Protein AF-A0A2D3W926-F1 (afdb_monomer_lite)

Structure (mmCIF, N/CA/C/O backbone):
data_AF-A0A2D3W926-F1
#
_entry.id   AF-A0A2D3W926-F1
#
loop_
_atom_site.group_PDB
_atom_site.id
_atom_site.type_symbol
_atom_site.label_atom_id
_atom_site.label_alt_id
_atom_site.label_comp_id
_atom_site.label_asym_id
_atom_site.label_entity_id
_atom_site.label_seq_id
_atom_site.pdbx_PDB_ins_code
_atom_site.Cartn_x
_atom_site.Cartn_y
_atom_site.Cartn_z
_atom_site.occupancy
_atom_site.B_iso_or_equiv
_atom_site.auth_seq_id
_atom_site.auth_comp_id
_atom_site.auth_asym_id
_atom_site.auth_atom_id
_atom_site.pdbx_PDB_model_num
ATOM 1 N N . MET A 1 1 ? -4.583 24.552 35.251 1.00 68.25 1 MET A N 1
ATOM 2 C CA . MET A 1 1 ? -4.009 23.236 35.618 1.00 68.25 1 MET A CA 1
ATOM 3 C C . MET A 1 1 ? -4.487 22.200 34.611 1.00 68.25 1 MET A C 1
ATOM 5 O O . MET A 1 1 ? -5.678 22.180 34.326 1.00 68.25 1 MET A O 1
ATOM 9 N N . MET A 1 2 ? -3.587 21.394 34.038 1.00 72.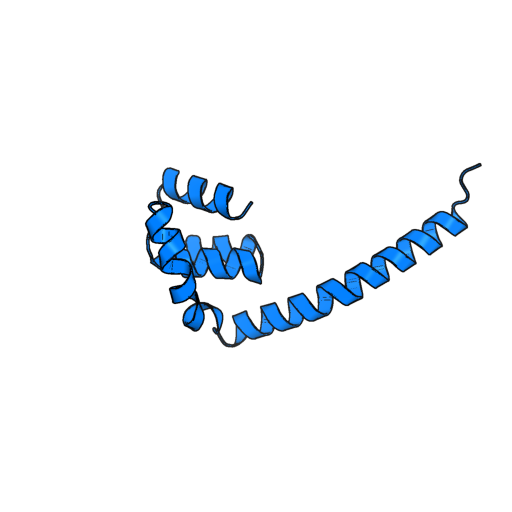62 2 MET A N 1
ATOM 10 C CA . MET A 1 2 ? -3.956 20.299 33.126 1.00 72.62 2 MET A CA 1
ATOM 11 C C . MET A 1 2 ? -4.802 19.264 33.876 1.00 72.62 2 MET A C 1
ATOM 13 O O . MET A 1 2 ? -4.366 18.719 34.888 1.00 72.62 2 MET A O 1
ATOM 17 N N . ASN A 1 3 ? -6.021 19.008 33.397 1.00 86.06 3 ASN A N 1
ATOM 18 C CA . ASN A 1 3 ? -6.924 18.024 33.988 1.00 86.06 3 ASN A CA 1
ATOM 19 C C . ASN A 1 3 ? -6.660 16.640 33.370 1.00 86.06 3 ASN A C 1
ATOM 21 O O . ASN A 1 3 ? -7.318 16.234 32.412 1.00 86.06 3 ASN A O 1
ATOM 25 N N . TYR A 1 4 ? -5.666 15.930 33.908 1.00 90.00 4 TYR A N 1
ATOM 26 C CA . TYR A 1 4 ? -5.207 14.632 33.397 1.00 90.00 4 TYR A CA 1
ATOM 27 C C . TYR A 1 4 ? -6.318 13.575 33.294 1.00 90.00 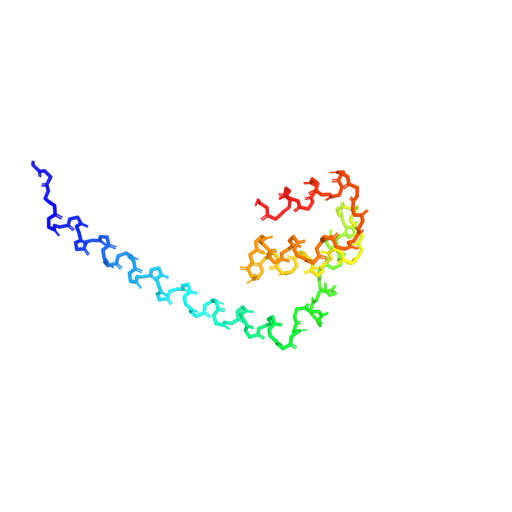4 TYR A C 1
ATOM 29 O O . TYR A 1 4 ? -6.331 12.796 32.341 1.00 90.00 4 TYR A O 1
ATOM 37 N N . GLN A 1 5 ? -7.282 13.569 34.222 1.00 89.69 5 GLN A N 1
ATOM 38 C CA . GLN A 1 5 ? -8.413 12.633 34.187 1.00 89.69 5 GLN A CA 1
ATOM 39 C C . GLN A 1 5 ? -9.298 12.862 32.957 1.00 89.69 5 GLN A C 1
ATOM 41 O O . GLN A 1 5 ? -9.708 11.912 32.285 1.00 89.69 5 GLN A O 1
ATOM 46 N N . GLN A 1 6 ? -9.547 14.130 32.626 1.00 89.81 6 GLN A N 1
ATOM 47 C CA . GLN A 1 6 ? -10.320 14.499 31.446 1.00 89.81 6 GLN A CA 1
ATOM 48 C C . GLN A 1 6 ? -9.567 14.162 30.151 1.00 89.81 6 GLN A C 1
ATOM 50 O O . GLN A 1 6 ? -10.179 13.659 29.205 1.00 89.81 6 GLN A O 1
ATOM 55 N N . SER A 1 7 ? -8.248 14.379 30.114 1.00 91.94 7 SER A N 1
ATOM 56 C CA . SER A 1 7 ? -7.412 14.009 28.967 1.00 91.94 7 SER A CA 1
ATOM 57 C C . SER A 1 7 ? -7.435 12.501 28.711 1.00 91.94 7 SER A C 1
ATOM 59 O O . SER A 1 7 ? -7.709 12.090 27.589 1.00 91.94 7 SER A O 1
ATOM 61 N N . LEU A 1 8 ? -7.255 11.669 29.745 1.00 94.62 8 LEU A N 1
ATOM 62 C CA . LEU A 1 8 ? -7.310 10.206 29.609 1.00 94.62 8 LEU A CA 1
ATOM 63 C C . LEU A 1 8 ? -8.672 9.720 29.105 1.00 94.62 8 LEU A C 1
ATOM 65 O O . LEU A 1 8 ? -8.739 8.905 28.185 1.00 94.62 8 LEU A O 1
ATOM 69 N N . LYS A 1 9 ? -9.765 10.255 29.660 1.00 93.94 9 LYS A N 1
ATOM 70 C CA . LYS A 1 9 ? -11.125 9.906 29.229 1.00 93.94 9 LYS A CA 1
ATOM 71 C C . LYS A 1 9 ? -11.376 10.283 27.767 1.00 93.94 9 LYS A C 1
ATOM 73 O O . LYS A 1 9 ? -12.022 9.531 27.038 1.00 93.94 9 LYS A O 1
ATOM 78 N N . THR A 1 10 ? -10.857 11.432 27.337 1.00 94.00 10 THR A N 1
ATOM 79 C CA . THR A 1 10 ? -10.990 11.907 25.954 1.00 94.00 10 THR A CA 1
ATOM 80 C C . THR A 1 10 ? -10.167 11.045 25.001 1.00 94.00 10 THR A C 1
ATOM 82 O O . THR A 1 10 ? -10.716 10.561 24.016 1.00 94.00 10 THR A O 1
ATOM 85 N N . SER A 1 11 ? -8.903 10.763 25.328 1.00 95.00 11 SER A N 1
ATOM 86 C CA . SER A 1 11 ? -8.047 9.881 24.528 1.00 95.00 11 SER A CA 1
ATOM 87 C C . SER A 1 11 ? -8.644 8.485 24.387 1.00 95.00 11 SER A C 1
ATOM 89 O O . SER A 1 11 ? -8.725 7.979 23.275 1.00 95.00 11 SER A O 1
ATOM 91 N N . PHE A 1 12 ? -9.152 7.893 25.473 1.00 96.94 12 PHE A N 1
ATOM 92 C CA . PHE A 1 12 ? -9.792 6.578 25.420 1.00 96.94 12 PHE A CA 1
ATOM 93 C C . PHE A 1 12 ? -11.028 6.572 24.511 1.00 96.94 12 PHE A C 1
ATOM 95 O O . PHE A 1 12 ? -11.202 5.669 23.694 1.00 96.94 12 PHE A O 1
ATOM 102 N N . LYS A 1 13 ? -11.868 7.611 24.596 1.00 96.69 13 LYS A N 1
ATOM 103 C CA . LYS A 1 13 ? -13.025 7.762 23.705 1.00 96.69 13 LYS A CA 1
ATOM 104 C C . LYS A 1 13 ? -12.592 7.876 22.239 1.00 96.69 13 LYS A C 1
ATOM 106 O O . LYS A 1 13 ? -13.200 7.230 21.390 1.00 96.69 13 LYS A O 1
ATOM 111 N N . SER A 1 14 ? -11.544 8.644 21.948 1.00 96.31 14 SER A N 1
ATOM 112 C CA . SER A 1 14 ? -10.985 8.765 20.597 1.00 96.31 14 SER A CA 1
ATOM 113 C C . SER A 1 14 ? -10.411 7.439 20.092 1.00 96.31 14 SER A C 1
ATOM 115 O O . SER A 1 14 ? -10.725 7.032 18.978 1.00 96.31 14 SER A O 1
ATOM 117 N N . SER A 1 15 ? -9.654 6.709 20.918 1.00 96.69 15 SER A N 1
ATOM 118 C CA . SER A 1 15 ? -9.140 5.378 20.575 1.00 96.69 15 SER A CA 1
ATOM 119 C C . SER A 1 15 ? -10.264 4.395 20.255 1.00 96.69 15 SER A C 1
ATOM 121 O O . SER A 1 15 ? -10.158 3.649 19.287 1.00 96.69 15 SER A O 1
ATOM 123 N N . LEU A 1 16 ? -11.370 4.420 21.006 1.00 97.75 16 LEU A N 1
ATOM 124 C CA . LEU A 1 16 ? -12.536 3.581 20.713 1.00 97.75 16 LEU A CA 1
ATOM 125 C C . LEU A 1 16 ? -13.196 3.927 19.373 1.00 97.75 16 LEU A C 1
ATOM 127 O O . LEU A 1 16 ? -13.678 3.027 18.690 1.00 97.75 16 LEU A O 1
ATOM 131 N N . ILE A 1 17 ? -13.232 5.207 18.994 1.00 97.00 17 ILE A N 1
ATOM 132 C CA . ILE A 1 17 ? -13.746 5.633 17.683 1.00 97.00 17 ILE A CA 1
ATOM 133 C C . ILE A 1 17 ? -12.840 5.099 16.570 1.00 97.00 17 ILE A C 1
ATOM 135 O O . ILE A 1 17 ? -13.340 4.515 15.612 1.00 97.00 17 ILE A O 1
ATOM 139 N N . ILE A 1 18 ? -11.520 5.232 16.730 1.00 97.19 18 ILE A N 1
ATOM 140 C CA . ILE A 1 18 ? -10.534 4.720 15.769 1.00 97.19 18 ILE A CA 1
ATOM 141 C C . ILE A 1 18 ? -10.655 3.200 15.638 1.00 97.19 18 ILE A C 1
ATOM 143 O O . ILE A 1 18 ? -10.778 2.698 14.529 1.00 97.19 18 ILE A O 1
ATOM 147 N N . LEU A 1 19 ? -10.693 2.459 16.749 1.00 97.00 19 LEU A N 1
ATOM 148 C CA . LEU A 1 19 ? -10.811 0.997 16.734 1.00 97.00 19 LEU A CA 1
ATOM 149 C C . LEU A 1 19 ? -12.076 0.530 16.010 1.00 97.00 19 LEU A C 1
ATOM 151 O O . LEU A 1 19 ? -12.013 -0.381 15.190 1.00 97.00 19 LEU A O 1
ATOM 155 N N . LYS A 1 20 ? -13.215 1.180 16.271 1.00 96.81 20 LYS A N 1
ATOM 156 C CA . LYS A 1 20 ? -14.480 0.862 15.595 1.00 96.81 20 LYS A CA 1
ATOM 157 C C . LYS A 1 20 ? -14.437 1.099 14.086 1.00 96.81 20 LYS A C 1
ATOM 159 O O . LYS A 1 20 ? -15.203 0.458 13.379 1.00 96.81 20 LYS A O 1
ATOM 164 N N . LEU A 1 21 ? -13.583 2.003 13.609 1.00 95.06 21 LEU A N 1
ATOM 165 C CA . LEU A 1 21 ? -13.395 2.268 12.184 1.00 95.06 21 LEU A CA 1
ATOM 166 C C . LEU A 1 21 ? -12.378 1.300 11.561 1.00 95.06 21 LEU A C 1
ATOM 168 O O . LEU A 1 21 ? -12.651 0.695 10.532 1.00 95.06 21 LEU A O 1
ATOM 172 N N . ILE A 1 22 ? -11.218 1.141 12.199 1.00 92.88 22 ILE A N 1
ATOM 173 C CA . ILE A 1 22 ? -10.076 0.396 11.660 1.00 92.88 22 ILE A CA 1
ATOM 174 C C . ILE A 1 22 ? -10.334 -1.112 11.656 1.00 92.88 22 ILE A C 1
ATOM 176 O O . ILE A 1 22 ? -10.032 -1.763 10.662 1.00 92.88 22 ILE A O 1
ATOM 180 N N . ILE A 1 23 ? -10.919 -1.674 12.721 1.00 94.69 23 ILE A N 1
ATOM 181 C CA . ILE A 1 23 ? -11.115 -3.129 12.827 1.00 94.69 23 ILE A CA 1
ATOM 182 C C . ILE A 1 23 ? -11.964 -3.678 11.663 1.00 94.69 23 ILE A C 1
ATOM 184 O O . ILE A 1 23 ? -11.505 -4.612 11.009 1.00 94.69 23 ILE A O 1
ATOM 188 N N . PRO A 1 24 ? -13.152 -3.124 11.336 1.00 94.00 24 PRO A N 1
ATOM 189 C CA . PRO A 1 24 ? -13.931 -3.609 10.197 1.00 94.00 24 PRO A CA 1
ATOM 190 C C . PRO A 1 24 ? -13.198 -3.485 8.859 1.00 94.00 24 PRO A C 1
ATOM 192 O O . PRO A 1 24 ? -13.284 -4.396 8.041 1.00 94.00 24 PRO A O 1
ATOM 195 N N . ILE A 1 25 ? -12.463 -2.387 8.646 1.00 91.56 25 ILE A N 1
ATOM 196 C CA . ILE A 1 25 ? -11.688 -2.168 7.417 1.00 91.56 25 ILE A CA 1
ATOM 197 C C . ILE A 1 25 ? -10.617 -3.252 7.273 1.00 91.56 25 ILE A C 1
ATOM 199 O O . ILE A 1 25 ? -10.527 -3.867 6.215 1.00 91.56 25 ILE A O 1
ATOM 203 N N . TYR A 1 26 ? -9.870 -3.545 8.342 1.00 89.44 26 TYR A N 1
ATOM 204 C CA . TYR A 1 26 ? -8.850 -4.596 8.326 1.00 89.44 26 TYR A CA 1
ATOM 205 C C . TYR A 1 26 ? -9.440 -5.991 8.124 1.00 89.44 26 TYR A C 1
ATOM 207 O O . TYR A 1 26 ? -8.874 -6.778 7.382 1.00 89.44 26 TYR A O 1
ATOM 215 N N . ILE A 1 27 ? -10.602 -6.291 8.707 1.00 93.25 27 ILE A N 1
ATOM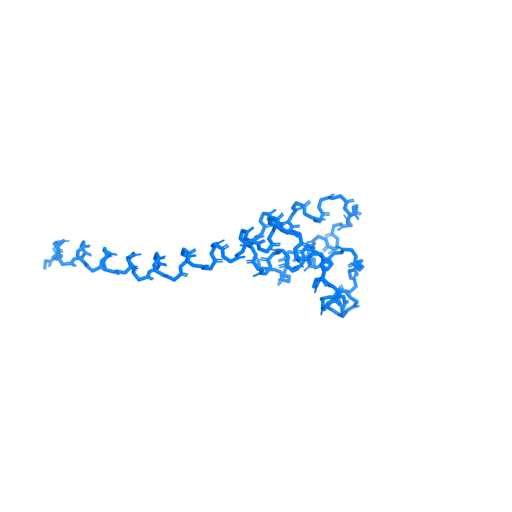 216 C CA . ILE A 1 27 ? -11.276 -7.574 8.463 1.00 93.25 27 ILE A CA 1
ATOM 217 C C . ILE A 1 27 ? -11.631 -7.724 6.976 1.00 93.25 27 ILE A C 1
ATOM 219 O O . ILE A 1 27 ? -11.421 -8.786 6.397 1.00 93.25 27 ILE A O 1
ATOM 223 N N . ILE A 1 28 ? -12.155 -6.672 6.340 1.00 91.69 28 ILE A N 1
ATOM 224 C CA . ILE A 1 28 ? -12.474 -6.694 4.904 1.00 91.69 28 ILE A CA 1
ATOM 225 C C . ILE A 1 28 ? -11.196 -6.845 4.073 1.00 91.69 28 ILE A C 1
ATOM 227 O O . ILE A 1 28 ? -11.159 -7.659 3.153 1.00 91.69 28 ILE A O 1
ATOM 231 N N . ALA A 1 29 ? -10.153 -6.090 4.413 1.00 89.12 29 ALA A N 1
ATOM 232 C CA . ALA A 1 29 ? -8.840 -6.156 3.785 1.00 89.12 29 ALA A CA 1
ATOM 233 C C . ALA A 1 29 ? -8.250 -7.580 3.854 1.00 89.12 29 ALA A C 1
ATOM 235 O O . ALA A 1 29 ? -7.876 -8.145 2.827 1.00 89.12 29 ALA A O 1
ATOM 236 N N . ASP A 1 30 ? -8.270 -8.205 5.032 1.00 89.00 30 ASP A N 1
ATOM 237 C CA . ASP A 1 30 ? -7.790 -9.573 5.242 1.00 89.00 30 ASP A CA 1
ATOM 238 C C . ASP A 1 30 ? -8.604 -10.595 4.445 1.00 89.00 30 ASP A C 1
ATOM 240 O O . ASP A 1 30 ? -8.032 -11.511 3.861 1.00 89.00 30 ASP A O 1
ATOM 244 N N . ILE A 1 31 ? -9.929 -10.434 4.357 1.00 93.50 31 ILE A N 1
ATOM 245 C CA . ILE A 1 31 ? -10.780 -11.284 3.512 1.00 93.50 31 ILE A CA 1
ATOM 246 C C . ILE A 1 31 ? -10.385 -11.132 2.037 1.00 93.50 31 ILE A C 1
ATOM 248 O O . ILE A 1 31 ? -10.202 -12.136 1.345 1.00 93.50 31 ILE A O 1
ATOM 252 N N . LEU A 1 32 ? -10.227 -9.897 1.547 1.00 90.19 32 LEU A N 1
ATOM 253 C CA . LEU A 1 32 ? -9.826 -9.636 0.162 1.00 90.19 32 LEU A CA 1
ATOM 254 C C . LEU A 1 32 ? -8.475 -10.282 -0.166 1.00 90.19 32 LEU A C 1
ATOM 256 O O . LEU A 1 32 ? -8.318 -10.862 -1.241 1.00 90.19 32 LEU A O 1
ATOM 260 N N . PHE A 1 33 ? -7.522 -10.205 0.761 1.00 87.88 33 PHE A N 1
ATOM 261 C CA . PHE A 1 33 ? -6.203 -10.809 0.618 1.00 87.88 33 PHE A CA 1
ATOM 262 C C . PHE A 1 33 ? -6.254 -12.341 0.686 1.00 87.88 33 PHE A C 1
ATOM 264 O O . PHE A 1 33 ? -5.761 -13.013 -0.217 1.00 87.88 33 PHE A O 1
ATOM 271 N N . PHE A 1 34 ? -6.894 -12.905 1.714 1.00 91.06 34 PHE A N 1
ATOM 272 C CA . PHE A 1 34 ? -6.927 -14.346 1.979 1.00 91.06 34 PHE A CA 1
ATOM 273 C C . PHE A 1 34 ? -7.539 -15.149 0.828 1.00 91.06 34 PHE A C 1
ATOM 275 O O . PHE A 1 34 ? -7.029 -16.202 0.455 1.00 91.06 34 PHE A O 1
ATOM 282 N N . TYR A 1 35 ? -8.621 -14.643 0.239 1.00 94.12 35 TYR A N 1
ATOM 283 C CA . TYR A 1 35 ? -9.293 -15.286 -0.891 1.00 94.12 35 TYR A CA 1
ATOM 284 C C . TYR A 1 35 ? -8.721 -14.866 -2.256 1.00 94.12 35 TYR A C 1
ATOM 286 O O . TYR A 1 35 ? -9.294 -15.201 -3.294 1.00 94.12 35 TYR A O 1
ATOM 294 N N . ASN A 1 36 ? -7.608 -14.126 -2.273 1.00 91.62 36 ASN A N 1
ATOM 295 C CA . ASN A 1 36 ? -6.962 -13.614 -3.478 1.00 91.62 36 ASN A CA 1
ATOM 296 C C . ASN A 1 36 ? -7.881 -12.739 -4.360 1.00 91.62 36 ASN A C 1
ATOM 298 O O . ASN A 1 36 ? -7.708 -12.682 -5.577 1.00 91.62 36 ASN A O 1
ATOM 302 N N . LEU A 1 37 ? -8.866 -12.044 -3.766 1.00 93.38 37 LEU A N 1
ATOM 303 C CA . LEU A 1 37 ? -9.792 -11.169 -4.505 1.00 93.38 37 LEU A CA 1
ATOM 304 C C . LEU A 1 37 ? -9.064 -10.005 -5.173 1.00 93.38 37 LEU A C 1
ATOM 306 O O . LEU A 1 37 ? -9.486 -9.561 -6.237 1.00 93.38 37 LEU A O 1
ATOM 310 N N . LEU A 1 38 ? -7.966 -9.541 -4.573 1.00 92.00 38 LEU A N 1
ATOM 311 C CA . LEU A 1 38 ? -7.168 -8.430 -5.089 1.00 92.00 38 LEU A CA 1
ATOM 312 C C . LEU A 1 38 ? -6.653 -8.688 -6.510 1.00 92.00 38 LEU A C 1
ATOM 314 O O . LEU A 1 38 ? -6.725 -7.790 -7.342 1.00 92.00 38 LEU A O 1
ATOM 318 N N . SER A 1 39 ? -6.232 -9.917 -6.827 1.00 91.56 39 SER A N 1
ATOM 319 C CA . SER A 1 39 ? -5.813 -10.286 -8.187 1.00 91.56 39 SER A CA 1
ATOM 320 C C . SER A 1 39 ? -6.956 -10.269 -9.198 1.00 91.56 39 SER A C 1
ATOM 322 O O . SER A 1 39 ? -6.729 -9.995 -10.370 1.00 91.56 39 SER A O 1
ATOM 324 N N . TYR A 1 40 ? -8.192 -10.530 -8.772 1.00 92.75 40 TYR A N 1
ATOM 325 C CA . TYR A 1 40 ? -9.344 -10.479 -9.677 1.00 92.75 40 TYR A CA 1
ATOM 326 C C . TYR A 1 40 ? -9.798 -9.053 -9.977 1.00 92.75 40 TYR A C 1
ATOM 328 O O . TYR A 1 40 ? -10.478 -8.848 -10.975 1.00 92.75 40 TYR A O 1
ATOM 336 N N . ILE A 1 41 ? -9.454 -8.080 -9.129 1.00 92.75 41 ILE A N 1
ATOM 337 C CA . ILE A 1 41 ? -9.823 -6.669 -9.313 1.00 92.75 41 ILE A CA 1
ATOM 338 C C . ILE A 1 41 ? -8.640 -5.785 -9.721 1.00 92.75 41 ILE A C 1
ATOM 340 O O . ILE A 1 41 ? -8.846 -4.607 -10.006 1.00 92.75 41 ILE A O 1
ATOM 344 N N . SER A 1 42 ? -7.416 -6.320 -9.780 1.00 93.25 42 SER A N 1
ATOM 345 C CA . SER A 1 42 ? -6.220 -5.545 -10.133 1.00 93.25 42 SER A CA 1
ATOM 346 C C . SER A 1 42 ? -6.293 -4.966 -11.543 1.00 93.25 42 SER A C 1
ATOM 348 O O . SER A 1 42 ? -5.764 -3.884 -11.770 1.00 93.25 42 SER A O 1
ATOM 350 N N . PHE A 1 43 ? -7.019 -5.612 -12.462 1.00 94.19 43 PHE A N 1
ATOM 351 C CA . PHE A 1 43 ? -7.224 -5.104 -13.824 1.00 94.19 43 PHE A CA 1
ATOM 352 C C . PHE A 1 43 ? -7.865 -3.703 -13.856 1.00 94.19 43 PHE A C 1
ATOM 354 O O . PHE A 1 43 ? -7.628 -2.926 -14.775 1.00 94.19 43 PHE A O 1
ATOM 361 N N . LEU A 1 44 ? -8.643 -3.335 -12.827 1.00 94.31 44 LEU A N 1
ATOM 362 C CA . LEU A 1 44 ? -9.229 -1.994 -12.703 1.00 94.31 44 LEU A CA 1
ATOM 363 C C . LEU A 1 44 ? -8.168 -0.903 -12.495 1.00 94.31 44 LEU A C 1
ATOM 365 O O . LEU A 1 44 ? -8.446 0.273 -12.723 1.00 94.31 44 LEU A O 1
ATOM 369 N N . PHE A 1 45 ? -6.964 -1.291 -12.069 1.00 94.88 45 PHE A N 1
ATOM 370 C CA . PHE A 1 45 ? -5.839 -0.406 -11.784 1.00 94.88 45 PHE A CA 1
ATOM 371 C C . PHE A 1 45 ? -4.766 -0.428 -12.884 1.00 94.88 45 PHE A C 1
ATOM 373 O O . PHE A 1 45 ? -3.868 0.411 -12.862 1.00 94.88 45 PHE A O 1
ATOM 380 N N . GLU A 1 46 ? -4.878 -1.296 -13.893 1.00 95.12 46 GLU A N 1
ATOM 381 C CA . GLU A 1 46 ? -4.011 -1.271 -15.085 1.00 95.12 46 GLU A CA 1
ATOM 382 C C . GLU A 1 46 ? -4.026 0.077 -15.842 1.00 95.12 46 GLU A C 1
ATOM 384 O O . GLU A 1 46 ? -2.976 0.510 -16.321 1.00 95.12 46 GLU A O 1
ATOM 389 N N . PRO A 1 47 ? -5.147 0.828 -15.930 1.00 95.44 47 PRO A N 1
ATOM 390 C CA . PRO A 1 47 ? -5.114 2.164 -16.529 1.00 95.44 47 PRO A CA 1
ATOM 391 C C . PRO A 1 47 ? -4.185 3.129 -15.783 1.00 95.44 47 PRO A C 1
ATOM 393 O O . PRO A 1 47 ? -3.580 4.005 -16.398 1.00 95.44 47 PRO A O 1
ATOM 396 N N . ILE A 1 48 ? -4.053 2.966 -14.462 1.00 95.88 48 ILE A N 1
ATOM 397 C CA . ILE A 1 48 ? -3.171 3.791 -13.633 1.00 95.88 48 ILE A CA 1
ATOM 398 C C . ILE A 1 48 ? -1.714 3.413 -13.893 1.00 95.88 48 ILE A C 1
ATOM 400 O O . ILE A 1 48 ? -0.890 4.309 -14.058 1.00 95.88 48 ILE A O 1
ATOM 404 N N . THR A 1 49 ? -1.387 2.119 -13.983 1.00 96.19 49 THR A N 1
ATOM 405 C CA . THR A 1 49 ? -0.013 1.704 -14.304 1.00 96.19 49 THR A CA 1
ATOM 406 C C . THR A 1 49 ? 0.403 2.210 -15.678 1.00 96.19 49 THR A C 1
ATOM 408 O O . THR A 1 49 ? 1.461 2.819 -15.801 1.00 96.19 49 THR A O 1
ATOM 411 N N . SER A 1 50 ? -0.465 2.079 -16.686 1.00 93.25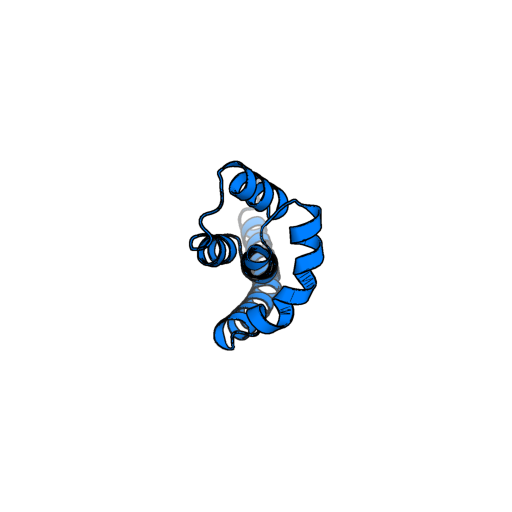 50 SER A N 1
ATOM 412 C CA . SER A 1 50 ? -0.199 2.609 -18.025 1.00 93.25 50 SER A CA 1
ATOM 413 C C . SER A 1 50 ? -0.036 4.130 -18.038 1.00 93.25 50 SER A C 1
ATOM 415 O O . SER A 1 50 ? 0.786 4.634 -18.795 1.00 93.25 50 SER A O 1
ATOM 417 N N . PHE A 1 51 ? -0.809 4.867 -17.237 1.00 96.94 51 PHE A N 1
ATOM 418 C CA . PHE A 1 51 ? -0.696 6.325 -17.151 1.00 96.94 51 PHE A CA 1
ATOM 419 C C . PHE A 1 51 ? 0.610 6.781 -16.483 1.00 96.94 51 PHE A C 1
ATOM 421 O O . PHE A 1 51 ? 1.125 7.852 -16.794 1.00 96.94 51 PHE A O 1
ATOM 428 N N . LEU A 1 52 ? 1.139 5.976 -15.561 1.00 95.94 52 LEU A N 1
ATOM 429 C CA . LEU A 1 52 ? 2.336 6.278 -14.776 1.00 95.94 52 LEU A CA 1
ATOM 430 C C . LEU A 1 52 ? 3.626 5.673 -15.356 1.00 95.94 52 LEU A C 1
ATOM 432 O O . LEU A 1 52 ? 4.659 5.729 -14.691 1.00 95.94 52 LEU A O 1
ATOM 436 N N . ASP A 1 53 ? 3.583 5.102 -16.564 1.00 95.69 53 ASP A N 1
ATOM 437 C CA . ASP A 1 53 ? 4.685 4.331 -17.159 1.00 95.69 53 ASP A CA 1
ATOM 438 C C . ASP A 1 53 ? 5.203 3.212 -16.228 1.00 95.69 53 ASP A C 1
ATOM 440 O O . ASP A 1 53 ? 6.410 3.005 -16.093 1.00 95.69 53 ASP A O 1
ATOM 444 N N . LEU A 1 54 ? 4.287 2.510 -15.554 1.00 97.44 54 LEU A N 1
ATOM 445 C CA . LEU A 1 54 ? 4.575 1.330 -14.738 1.00 97.44 54 LEU A CA 1
ATOM 446 C C . LEU A 1 54 ? 4.176 0.044 -15.478 1.00 97.44 54 LEU A C 1
ATOM 448 O O . LEU A 1 54 ? 3.212 0.052 -16.254 1.00 97.44 54 LEU A O 1
ATOM 452 N N . PRO A 1 55 ? 4.849 -1.086 -15.198 1.00 96.25 55 PRO A N 1
ATOM 453 C CA . PRO A 1 55 ? 4.454 -2.375 -15.748 1.00 96.25 55 PRO A CA 1
ATOM 454 C C . PRO A 1 55 ? 3.032 -2.757 -15.286 1.00 96.25 55 PRO A C 1
ATOM 456 O O . PRO A 1 55 ? 2.666 -2.462 -14.142 1.00 96.25 55 PRO A O 1
ATOM 459 N N . PRO A 1 56 ? 2.210 -3.407 -16.134 1.00 95.06 56 PRO A N 1
ATOM 460 C CA . PRO A 1 56 ? 0.852 -3.833 -15.776 1.00 95.06 56 PRO A CA 1
ATOM 461 C C . PRO A 1 56 ? 0.785 -4.678 -14.498 1.00 95.06 56 PRO A C 1
ATOM 463 O O . PRO A 1 56 ? -0.150 -4.556 -13.710 1.00 95.06 56 PRO A O 1
ATOM 466 N N . GLU A 1 57 ? 1.813 -5.482 -14.237 1.00 94.38 57 GLU A N 1
ATOM 467 C CA . GLU A 1 57 ? 1.938 -6.337 -13.059 1.00 94.38 57 GLU A CA 1
ATOM 468 C C . GLU A 1 57 ? 1.982 -5.527 -11.749 1.00 94.38 57 GLU A C 1
ATOM 470 O O . GLU A 1 57 ? 1.563 -6.012 -10.694 1.00 94.38 57 GLU A O 1
ATOM 475 N N . ALA A 1 58 ? 2.402 -4.255 -11.807 1.00 97.12 58 ALA A N 1
ATOM 476 C CA . ALA A 1 58 ? 2.379 -3.350 -10.662 1.00 97.12 58 ALA A CA 1
ATOM 477 C C . ALA A 1 58 ? 0.952 -2.972 -10.228 1.00 97.12 58 ALA A C 1
ATOM 479 O O . ALA A 1 58 ? 0.773 -2.464 -9.122 1.00 97.12 58 ALA A O 1
ATOM 480 N N . ALA A 1 59 ? -0.079 -3.255 -11.031 1.00 97.12 59 ALA A N 1
ATOM 481 C CA . ALA A 1 59 ? -1.469 -2.984 -10.670 1.00 97.12 59 ALA A CA 1
ATOM 482 C C . ALA A 1 59 ? -1.893 -3.771 -9.420 1.00 97.12 59 ALA A C 1
ATOM 484 O O . ALA A 1 59 ? -2.623 -3.249 -8.574 1.00 97.12 59 ALA A O 1
ATOM 485 N N . LEU A 1 60 ? -1.380 -4.999 -9.254 1.00 96.38 60 LEU A N 1
ATOM 486 C CA . LEU A 1 60 ? -1.619 -5.800 -8.052 1.00 96.38 60 LEU A CA 1
ATOM 487 C C . LEU A 1 60 ? -0.932 -5.196 -6.817 1.00 96.38 60 LEU A C 1
ATOM 489 O O . LEU A 1 60 ? -1.507 -5.188 -5.727 1.00 96.38 60 LEU A O 1
ATOM 493 N N . SER A 1 61 ? 0.270 -4.643 -6.989 1.00 96.81 61 SER A N 1
ATOM 494 C CA . SER A 1 61 ? 0.944 -3.869 -5.941 1.00 96.81 61 SER A CA 1
ATOM 495 C C . SER A 1 61 ? 0.135 -2.627 -5.562 1.00 96.81 61 SER A C 1
ATOM 497 O O . SER A 1 61 ? -0.129 -2.409 -4.380 1.00 96.81 61 SER A O 1
ATOM 499 N N . ILE A 1 62 ? -0.345 -1.867 -6.552 1.00 96.88 62 ILE A N 1
ATOM 500 C CA . ILE A 1 62 ? -1.146 -0.659 -6.338 1.00 96.88 62 ILE A CA 1
ATOM 501 C C . ILE A 1 62 ? -2.417 -0.970 -5.545 1.00 96.88 62 ILE A C 1
ATOM 503 O O . ILE A 1 62 ? -2.649 -0.368 -4.496 1.00 96.88 62 ILE A O 1
ATOM 507 N N . VAL A 1 63 ? -3.224 -1.934 -5.999 1.00 95.81 63 VAL A N 1
ATOM 508 C CA . VAL A 1 63 ? -4.489 -2.262 -5.324 1.00 95.81 63 VAL A CA 1
ATOM 509 C C . VAL A 1 63 ? -4.250 -2.790 -3.908 1.00 95.81 63 VAL A C 1
ATOM 511 O O . VAL A 1 63 ? -4.986 -2.444 -2.985 1.00 95.81 63 VAL A O 1
ATOM 514 N N . SER A 1 64 ? -3.181 -3.565 -3.703 1.00 94.62 64 SER A N 1
ATOM 515 C CA . SER A 1 64 ? -2.808 -4.071 -2.379 1.00 94.62 64 SER A CA 1
ATOM 516 C C . SER A 1 64 ? -2.324 -2.953 -1.455 1.00 94.62 64 SER A C 1
ATOM 518 O O . SER A 1 64 ? -2.664 -2.944 -0.275 1.00 94.62 64 SER A O 1
ATOM 520 N N . GLY A 1 65 ? -1.595 -1.972 -1.987 1.00 94.69 65 GLY A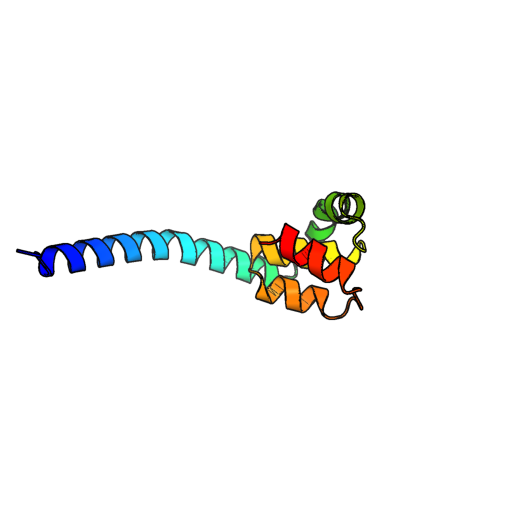 N 1
ATOM 521 C CA . GLY A 1 65 ? -1.188 -0.768 -1.265 1.00 94.69 65 GLY A CA 1
ATOM 522 C C . GLY A 1 65 ? -2.362 0.071 -0.793 1.00 94.69 65 GLY A C 1
ATOM 523 O O . GLY A 1 65 ? -2.424 0.454 0.373 1.00 94.69 65 GLY A O 1
ATOM 524 N N . MET A 1 66 ? -3.311 0.313 -1.698 1.00 92.12 66 MET A N 1
ATOM 525 C CA . MET A 1 66 ? -4.476 1.156 -1.441 1.00 92.12 66 MET A CA 1
ATOM 526 C C . MET A 1 66 ? -5.506 0.495 -0.518 1.00 92.12 66 MET A C 1
ATOM 528 O O . MET A 1 66 ? -6.136 1.192 0.276 1.00 92.12 66 MET A O 1
ATOM 532 N N . LEU A 1 67 ? -5.708 -0.824 -0.626 1.00 90.25 67 LEU A N 1
ATOM 533 C CA . LEU A 1 67 ? -6.738 -1.537 0.141 1.00 90.25 67 LEU A CA 1
ATOM 534 C C . LEU A 1 67 ? -6.218 -2.192 1.423 1.00 90.25 67 LEU A C 1
ATOM 536 O O . LEU A 1 67 ? -6.999 -2.355 2.359 1.00 90.25 67 LEU A O 1
ATOM 540 N N . LEU A 1 68 ? -4.937 -2.573 1.477 1.00 91.31 68 LEU A N 1
ATOM 541 C CA . LEU A 1 68 ? -4.340 -3.217 2.648 1.00 91.31 68 LEU A CA 1
ATOM 542 C C . LEU A 1 68 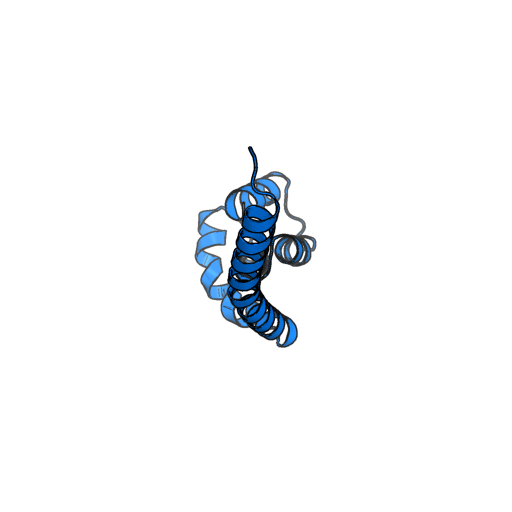? -3.396 -2.260 3.385 1.00 91.31 68 LEU A C 1
ATOM 544 O O . LEU A 1 68 ? -3.705 -1.831 4.494 1.00 91.31 68 LEU A O 1
ATOM 548 N N . ASN A 1 69 ? -2.222 -1.988 2.804 1.00 91.50 69 ASN A N 1
ATOM 549 C CA . ASN A 1 69 ? -1.170 -1.104 3.324 1.00 91.50 69 ASN A CA 1
ATOM 550 C C . ASN A 1 69 ? 0.079 -1.140 2.418 1.00 91.50 69 ASN A C 1
ATOM 552 O O . ASN A 1 69 ? 0.239 -2.019 1.570 1.00 91.50 69 ASN A O 1
ATOM 556 N N . LEU A 1 70 ? 1.031 -0.237 2.681 1.00 94.19 70 LEU A N 1
ATOM 557 C CA . LEU A 1 70 ? 2.308 -0.155 1.962 1.00 94.19 70 LEU A CA 1
ATOM 558 C C . LEU A 1 70 ? 3.163 -1.431 2.037 1.00 94.19 70 LEU A C 1
ATOM 560 O O . LEU A 1 70 ? 3.852 -1.747 1.072 1.00 94.19 70 LEU A O 1
ATOM 564 N N . TYR A 1 71 ? 3.116 -2.195 3.135 1.00 92.06 71 TYR A N 1
ATOM 565 C CA . TYR A 1 71 ? 3.877 -3.449 3.225 1.00 92.06 71 TYR A CA 1
ATOM 566 C C . TYR A 1 71 ? 3.370 -4.484 2.217 1.00 92.06 71 TYR A C 1
ATOM 568 O O . TYR A 1 71 ? 4.173 -5.177 1.594 1.00 92.06 71 TYR A O 1
ATOM 576 N N . ALA A 1 72 ? 2.053 -4.557 2.012 1.00 93.50 72 ALA A N 1
ATOM 577 C CA . ALA A 1 72 ? 1.465 -5.430 1.006 1.00 93.50 72 ALA A CA 1
ATOM 578 C C . ALA A 1 72 ? 1.840 -4.996 -0.417 1.00 93.50 72 ALA A C 1
ATOM 580 O O . ALA A 1 72 ? 2.214 -5.844 -1.224 1.00 93.50 72 ALA A O 1
ATOM 581 N N . ALA A 1 73 ? 1.814 -3.691 -0.717 1.00 96.00 73 ALA A N 1
ATOM 582 C CA . ALA A 1 73 ? 2.295 -3.183 -2.006 1.00 96.00 73 ALA A CA 1
ATOM 583 C C . ALA A 1 73 ? 3.736 -3.620 -2.286 1.00 96.00 73 ALA A C 1
ATOM 585 O O . ALA A 1 73 ? 4.019 -4.196 -3.334 1.00 96.00 73 ALA A O 1
ATOM 586 N N . ILE A 1 74 ? 4.636 -3.420 -1.318 1.00 96.06 74 ILE A N 1
ATOM 587 C CA . ILE A 1 74 ? 6.042 -3.817 -1.446 1.00 96.06 74 ILE A CA 1
ATOM 588 C C . ILE A 1 74 ? 6.161 -5.326 -1.682 1.00 96.06 74 ILE A C 1
ATOM 590 O O . ILE A 1 74 ? 6.936 -5.734 -2.540 1.00 96.06 74 ILE A O 1
ATOM 594 N N . ALA A 1 75 ? 5.382 -6.156 -0.981 1.00 94.88 75 ALA A N 1
ATOM 595 C CA . ALA A 1 75 ? 5.416 -7.608 -1.158 1.00 94.88 75 ALA A CA 1
ATOM 596 C C . ALA A 1 75 ? 5.060 -8.042 -2.591 1.00 94.88 75 ALA A C 1
ATOM 598 O O . ALA A 1 75 ? 5.705 -8.938 -3.133 1.00 94.88 75 ALA A O 1
ATOM 599 N N . PHE A 1 76 ? 4.076 -7.390 -3.218 1.00 95.38 76 PHE A N 1
ATOM 600 C CA . PHE A 1 76 ? 3.685 -7.675 -4.601 1.00 95.38 76 PHE A CA 1
ATOM 601 C C . PHE A 1 76 ? 4.578 -6.999 -5.648 1.00 95.38 76 PHE A C 1
ATOM 603 O O . PHE A 1 76 ? 4.704 -7.525 -6.749 1.00 95.38 76 PHE A O 1
ATOM 610 N N . ALA A 1 77 ? 5.208 -5.864 -5.329 1.00 96.88 77 ALA A N 1
ATOM 611 C CA . ALA A 1 77 ? 6.145 -5.176 -6.220 1.00 96.88 77 ALA A CA 1
ATOM 612 C C . ALA A 1 77 ? 7.555 -5.786 -6.213 1.00 96.88 77 ALA A C 1
ATOM 614 O O . ALA A 1 77 ? 8.247 -5.737 -7.226 1.00 96.88 77 ALA A O 1
ATOM 615 N N . ALA A 1 78 ? 7.978 -6.373 -5.090 1.00 97.00 78 ALA A N 1
ATOM 616 C CA . ALA A 1 78 ? 9.301 -6.967 -4.912 1.00 97.00 78 ALA A CA 1
ATOM 617 C C . ALA A 1 78 ? 9.731 -7.944 -6.028 1.00 97.00 78 ALA A C 1
ATOM 619 O O . ALA A 1 78 ? 10.883 -7.848 -6.448 1.00 97.00 78 ALA A O 1
ATOM 620 N N . PRO A 1 79 ? 8.873 -8.853 -6.538 1.00 96.50 79 PRO A N 1
ATOM 621 C CA . PRO A 1 79 ? 9.264 -9.786 -7.595 1.00 96.50 79 PRO A CA 1
ATOM 622 C C . PRO A 1 79 ? 9.213 -9.204 -9.019 1.00 96.50 79 PRO A C 1
ATOM 624 O O . PRO A 1 79 ? 9.483 -9.942 -9.959 1.00 96.50 79 PRO A O 1
ATOM 627 N N . LEU A 1 80 ? 8.837 -7.933 -9.212 1.00 95.19 80 LEU A N 1
ATOM 628 C CA . LEU A 1 80 ? 8.594 -7.354 -10.544 1.00 95.19 80 LEU A CA 1
ATOM 629 C C . LEU A 1 80 ? 9.847 -6.774 -11.225 1.00 95.19 80 LEU A C 1
ATOM 631 O O . LEU A 1 80 ? 9.715 -6.142 -12.268 1.00 95.19 80 LEU A O 1
ATOM 635 N N . ASP A 1 81 ? 11.038 -6.936 -10.633 1.00 95.75 81 ASP A N 1
ATOM 636 C CA . ASP A 1 81 ? 12.312 -6.383 -11.131 1.00 95.75 81 ASP A CA 1
ATOM 637 C C . ASP A 1 81 ? 12.225 -4.894 -11.544 1.00 95.75 81 ASP A C 1
ATOM 639 O O . ASP A 1 81 ? 12.852 -4.448 -12.507 1.00 95.75 81 ASP A O 1
ATOM 643 N N . LEU A 1 82 ? 11.445 -4.105 -10.790 1.00 97.00 82 LEU A N 1
ATOM 644 C CA . LEU A 1 82 ? 11.233 -2.682 -11.063 1.00 97.00 82 LEU A CA 1
ATOM 645 C C . LEU A 1 82 ? 12.552 -1.901 -11.007 1.00 97.00 82 LEU A C 1
ATOM 647 O O . LEU A 1 82 ? 13.353 -2.027 -10.075 1.00 97.00 82 LEU A O 1
ATOM 651 N N . SER A 1 83 ? 12.729 -1.000 -11.963 1.00 97.88 83 SER A N 1
ATOM 652 C CA . SER A 1 83 ? 13.804 -0.017 -11.965 1.00 97.88 83 SER A CA 1
ATOM 653 C C . SER A 1 83 ? 13.658 0.979 -10.802 1.00 97.88 83 SER A C 1
ATOM 655 O O . SER A 1 83 ? 12.558 1.207 -10.287 1.00 97.88 83 SER A O 1
ATOM 657 N N . PRO A 1 84 ? 14.741 1.677 -10.406 1.00 97.56 84 PRO A N 1
ATOM 658 C CA . PRO A 1 84 ? 14.660 2.734 -9.395 1.00 97.56 84 PRO A CA 1
ATOM 659 C C . PRO A 1 84 ? 13.643 3.839 -9.733 1.00 97.56 84 PRO A C 1
ATOM 661 O O . PRO A 1 84 ? 13.038 4.420 -8.830 1.00 97.56 84 PRO A O 1
ATOM 664 N N . LYS A 1 85 ? 13.427 4.117 -11.029 1.00 97.38 85 LYS A N 1
ATOM 665 C CA . LYS A 1 85 ? 12.407 5.064 -11.505 1.00 97.38 85 LYS A CA 1
ATOM 666 C C . LYS A 1 85 ? 11.005 4.560 -11.153 1.00 97.38 85 LYS A C 1
ATOM 668 O O . LYS A 1 85 ? 10.233 5.302 -10.556 1.00 97.38 85 LYS A O 1
ATOM 673 N N . GLU A 1 86 ? 10.693 3.313 -11.492 1.00 97.94 86 GLU A N 1
ATOM 674 C CA . GLU A 1 86 ? 9.377 2.705 -11.254 1.00 97.94 86 GLU A CA 1
ATOM 675 C C . GLU A 1 86 ? 9.085 2.550 -9.759 1.00 97.94 86 GLU A C 1
ATOM 677 O O . GLU A 1 86 ? 7.994 2.903 -9.319 1.00 97.94 86 GLU A O 1
ATOM 682 N N . TRP A 1 87 ? 10.075 2.147 -8.952 1.00 97.50 87 TRP A N 1
ATOM 683 C CA . TRP A 1 87 ? 9.955 2.149 -7.488 1.00 97.50 87 TRP A CA 1
ATOM 684 C C . TRP A 1 87 ? 9.619 3.532 -6.934 1.00 97.50 87 TRP A C 1
ATOM 686 O O . TRP A 1 87 ? 8.767 3.655 -6.057 1.00 97.50 87 TRP A O 1
ATOM 696 N N . THR A 1 88 ? 10.267 4.577 -7.452 1.00 97.25 88 THR A N 1
ATOM 697 C CA . THR A 1 88 ? 10.020 5.954 -7.007 1.00 97.25 88 THR A CA 1
ATOM 698 C C . THR A 1 88 ? 8.616 6.414 -7.390 1.00 97.25 88 THR A C 1
ATOM 700 O O . THR A 1 88 ? 7.925 7.003 -6.564 1.00 97.25 88 THR A O 1
ATOM 703 N N . ILE A 1 89 ? 8.168 6.122 -8.614 1.00 97.81 89 ILE A N 1
ATOM 704 C CA . ILE A 1 89 ? 6.811 6.450 -9.073 1.00 97.81 89 ILE A CA 1
ATOM 705 C C . ILE A 1 89 ? 5.770 5.727 -8.219 1.00 97.81 89 ILE A C 1
ATOM 707 O O . ILE A 1 89 ? 4.838 6.361 -7.729 1.00 97.81 89 ILE A O 1
ATOM 711 N N . LEU A 1 90 ? 5.950 4.423 -8.001 1.00 97.25 90 LEU A N 1
ATOM 712 C CA . LEU A 1 90 ? 5.056 3.613 -7.181 1.00 97.25 90 LEU A CA 1
ATOM 713 C C . LEU A 1 90 ? 4.989 4.132 -5.737 1.00 97.25 90 LEU A C 1
ATOM 715 O O . LEU A 1 90 ? 3.896 4.257 -5.190 1.00 97.25 90 LEU A O 1
ATOM 719 N N . ALA A 1 91 ? 6.135 4.474 -5.138 1.00 96.06 91 ALA A N 1
ATOM 720 C CA . ALA A 1 91 ? 6.202 5.027 -3.787 1.00 96.06 91 ALA A CA 1
ATOM 721 C C . ALA A 1 91 ? 5.479 6.377 -3.688 1.00 96.06 91 ALA A C 1
ATOM 723 O O . ALA A 1 91 ? 4.618 6.546 -2.834 1.00 96.06 91 ALA A O 1
ATOM 724 N N . VAL A 1 92 ? 5.764 7.311 -4.601 1.00 96.75 92 VAL A N 1
ATOM 725 C CA . VAL A 1 92 ? 5.110 8.630 -4.622 1.00 96.75 92 VAL A CA 1
ATOM 726 C C . VAL A 1 92 ? 3.605 8.510 -4.863 1.00 96.75 92 VAL A C 1
ATOM 728 O O . VAL A 1 92 ? 2.834 9.284 -4.302 1.00 96.75 92 VAL A O 1
ATOM 731 N N . TYR A 1 93 ? 3.175 7.553 -5.687 1.00 96.38 93 TYR A N 1
ATOM 732 C CA . TYR A 1 93 ? 1.760 7.314 -5.950 1.00 96.38 93 TYR A CA 1
ATOM 733 C C . TYR A 1 93 ? 1.016 6.773 -4.719 1.00 96.38 93 TYR A C 1
ATOM 735 O O . TYR A 1 93 ? -0.098 7.212 -4.437 1.00 96.38 93 TYR A O 1
ATOM 743 N N . LEU A 1 94 ? 1.619 5.824 -3.996 1.00 95.56 94 LEU A N 1
ATOM 744 C CA . LEU A 1 94 ? 0.996 5.180 -2.836 1.00 95.56 94 LEU A CA 1
ATOM 745 C C . LEU A 1 94 ? 1.089 6.003 -1.542 1.00 95.56 94 LEU A C 1
ATOM 747 O O . LEU A 1 94 ? 0.258 5.802 -0.654 1.00 95.56 94 LEU A O 1
ATOM 751 N N . GLY A 1 95 ? 2.037 6.942 -1.464 1.00 91.00 95 GLY A N 1
ATOM 752 C CA . GLY A 1 95 ? 2.257 7.816 -0.309 1.00 91.00 95 GLY A CA 1
ATOM 753 C C . GLY A 1 95 ? 3.423 7.368 0.553 1.00 91.00 95 GLY A C 1
ATOM 754 O O . GLY A 1 95 ? 3.254 6.379 1.299 1.00 91.00 95 GLY A O 1
#

Radius of gyration: 18.2 Å; chains: 1; bounding box: 29×38×54 Å

Foldseek 3Di:
DDPVVVVVVVVVVVVVVVCVVVVVLQVVLCVCVVVVVLVVCLQVCQVVCVVLVHDSQLSSLLSNCVRPHNVRSCVSCVVVPDDPSNVVSSVVVSD

pLDDT: mean 93.95, std 4.34, range [68.25, 97.94]

Secondary structure (DSSP, 8-state):
---HHHHHHHHHHHHHHHHHHHHHHHHHHHHHHHTTHHHHHGGGGHHHHHHTT--TTHHHHHHHHHHT-HHHHHHHHGGG---HHHHHHHHHHH-

Sequence (95 aa):
MMNYQQSLKTSFKSSLIILKLIIPIYIIADILFFYNLLSYISFLFEPITSFLDLPPEAALSIVSGMLLNLYAAIAFAAPLDLSPKEWTILAVYLG